Protein AF-A0AAD5MK84-F1 (afdb_monomer)

Solvent-accessible surface area (backbone atoms only — not comparable to full-atom values): 5484 Å² total; per-residue (Å²): 130,82,39,69,81,48,88,44,76,49,73,52,73,46,80,43,72,68,89,81,68,66,82,85,44,92,84,64,70,84,68,69,43,74,50,74,50,73,50,63,73,51,86,72,94,49,91,94,56,79,54,54,85,88,72,69,62,50,74,83,39,64,88,66,71,74,80,22,32,46,92,73,61,39,63,47,72,87,84,113

Radius of gyration: 21.02 Å; Cα contacts (8 Å, |Δi|>4): 89; chains: 1; bounding box: 38×30×58 Å

InterPro domains:
  IPR035940 CAP superfamily [G3DSA:3.40.33.10] (1-79)
  IPR035940 CAP superfamily [SSF55797] (1-59)

Organism: Parelaphostrongylus tenuis (NCBI:txid148309)

Sequence (80 aa):
MANGRSTKVGCAYRVCVPNDIDMSDESSWPAFDVSVACTYGDANIEIGVPLYTIGTPCTTCGSPKKDTCILNALCNNSVV

Nearest PDB structures (foldseek):
  3c7n-assembly1_A  TM=3.495E-01  e=8.139E+00  Saccharomyces cerevisiae

Secondary structure (DSSP, 8-state):
---TT---EEEEEEEEPPTT--TT-TT-----EEEEEEEESS----TTS-SS--SSTTTTSPSPTTTSEETTTEE--TT-

Mean predicted aligned error: 10.14 Å

Foldseek 3Di:
DQQLPFDDKDKDKDWDFDPPPPVPDPVDDTPTDIDMDMDTDDDDDDPPDDSDDDDQAQPPADPDRPVQQPPSHHGDPVVD

Structure (mmCIF, N/CA/C/O backbone):
data_AF-A0AAD5MK84-F1
#
_entry.id   AF-A0AAD5MK84-F1
#
loop_
_atom_site.group_PDB
_atom_site.id
_atom_site.type_symbol
_atom_site.label_atom_id
_atom_site.label_alt_id
_atom_site.label_comp_id
_atom_site.label_asym_id
_atom_site.label_entity_id
_atom_site.label_seq_id
_atom_site.pdbx_PDB_ins_code
_atom_site.Cartn_x
_atom_site.Cartn_y
_atom_site.Cartn_z
_atom_site.occupancy
_atom_site.B_iso_or_equiv
_atom_site.auth_seq_id
_atom_site.auth_comp_id
_atom_site.auth_asym_id
_atom_site.auth_atom_id
_atom_site.pdbx_PDB_model_num
ATOM 1 N N . MET A 1 1 ? -1.931 0.488 -2.549 1.00 84.25 1 MET A N 1
ATOM 2 C CA . MET A 1 1 ? -1.397 1.222 -1.381 1.00 84.25 1 MET A CA 1
ATOM 3 C C . MET A 1 1 ? -2.304 1.108 -0.156 1.00 84.25 1 MET A C 1
ATOM 5 O O . MET A 1 1 ? -1.870 0.497 0.800 1.00 84.25 1 MET A O 1
ATOM 9 N N . ALA A 1 2 ? -3.548 1.605 -0.166 1.00 88.25 2 ALA A N 1
ATOM 10 C CA . ALA A 1 2 ? -4.413 1.662 1.032 1.00 88.25 2 ALA A CA 1
ATOM 11 C C . ALA A 1 2 ? -5.276 0.405 1.311 1.00 88.25 2 ALA A C 1
ATOM 13 O O . ALA A 1 2 ? -6.337 0.505 1.920 1.00 88.25 2 ALA A O 1
ATOM 14 N N . ASN A 1 3 ? -4.871 -0.775 0.832 1.00 88.19 3 ASN A N 1
ATOM 15 C CA . ASN A 1 3 ? -5.601 -2.010 1.132 1.00 88.19 3 ASN A CA 1
ATOM 16 C C . ASN A 1 3 ? -5.330 -2.393 2.595 1.00 88.19 3 ASN A C 1
ATOM 18 O O . ASN A 1 3 ? -4.199 -2.744 2.925 1.00 88.19 3 ASN A O 1
ATOM 22 N N . GLY A 1 4 ? -6.355 -2.355 3.451 1.00 84.81 4 GLY A N 1
ATOM 23 C CA . GLY A 1 4 ? -6.235 -2.631 4.887 1.00 84.81 4 GLY A CA 1
ATOM 24 C C . GLY A 1 4 ? -5.829 -4.071 5.220 1.00 84.81 4 GLY A C 1
ATOM 25 O O . GLY A 1 4 ? -5.450 -4.349 6.355 1.00 84.81 4 GLY A O 1
ATOM 26 N N . ARG A 1 5 ? -5.883 -4.983 4.241 1.00 83.38 5 ARG A N 1
ATOM 27 C CA . ARG A 1 5 ? -5.423 -6.376 4.366 1.00 83.38 5 ARG A CA 1
ATOM 28 C C . ARG A 1 5 ? -3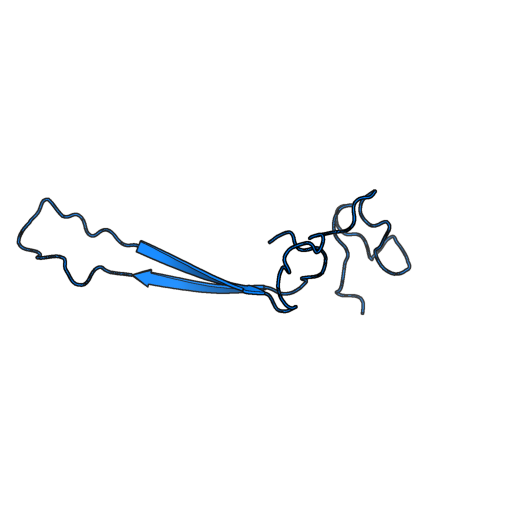.963 -6.568 3.949 1.00 83.38 5 ARG A C 1
ATOM 30 O O . ARG A 1 5 ? -3.386 -7.597 4.269 1.00 83.38 5 ARG A O 1
ATOM 37 N N . SER A 1 6 ? -3.372 -5.611 3.231 1.00 87.31 6 SER A N 1
ATOM 38 C CA . SER A 1 6 ? -2.006 -5.719 2.713 1.00 87.31 6 SER A CA 1
ATOM 39 C C . SER A 1 6 ? -1.008 -5.116 3.692 1.00 87.31 6 SER A C 1
ATOM 41 O O . SER A 1 6 ? -1.048 -3.922 3.972 1.00 87.31 6 SER A O 1
ATOM 43 N N . THR A 1 7 ? -0.052 -5.924 4.145 1.00 86.56 7 THR A N 1
ATOM 44 C CA . THR A 1 7 ? 0.928 -5.523 5.175 1.00 86.56 7 THR A CA 1
ATOM 45 C C . THR A 1 7 ? 2.367 -5.500 4.667 1.00 86.56 7 THR A C 1
ATOM 47 O O . THR A 1 7 ? 3.270 -5.035 5.358 1.00 86.56 7 THR A O 1
ATOM 50 N N . LYS A 1 8 ? 2.588 -5.990 3.444 1.00 87.75 8 LYS A N 1
ATOM 51 C CA . LYS A 1 8 ? 3.904 -6.143 2.822 1.00 87.75 8 LYS A CA 1
ATOM 52 C C . LYS A 1 8 ? 3.899 -5.513 1.438 1.00 87.75 8 LYS A C 1
ATOM 54 O O . LYS A 1 8 ? 2.968 -5.730 0.661 1.00 87.75 8 LYS A O 1
ATOM 59 N N . VAL A 1 9 ? 4.957 -4.774 1.125 1.00 91.06 9 VAL A N 1
ATOM 60 C CA . VAL A 1 9 ? 5.205 -4.188 -0.194 1.00 91.06 9 VAL A CA 1
ATOM 61 C C . VAL A 1 9 ? 6.678 -4.367 -0.551 1.00 91.06 9 VAL A C 1
ATOM 63 O O . VAL A 1 9 ? 7.549 -4.176 0.296 1.00 91.06 9 VAL A O 1
ATOM 66 N N . GLY A 1 10 ? 6.951 -4.755 -1.792 1.00 93.75 10 GLY A N 1
ATOM 67 C CA . GLY A 1 10 ? 8.289 -4.778 -2.375 1.00 93.75 10 GLY A CA 1
ATOM 68 C C . GLY A 1 10 ? 8.300 -3.903 -3.618 1.00 93.75 10 GLY A C 1
ATOM 69 O O . GLY A 1 10 ? 7.409 -4.030 -4.450 1.00 93.75 10 GLY A O 1
ATOM 70 N N . CYS A 1 11 ? 9.275 -3.009 -3.747 1.00 95.81 11 CYS A N 1
ATOM 71 C CA . CYS A 1 11 ? 9.377 -2.100 -4.886 1.00 95.81 11 CYS A CA 1
ATOM 72 C C . CYS A 1 11 ? 10.751 -2.195 -5.543 1.00 95.81 11 CYS A C 1
ATO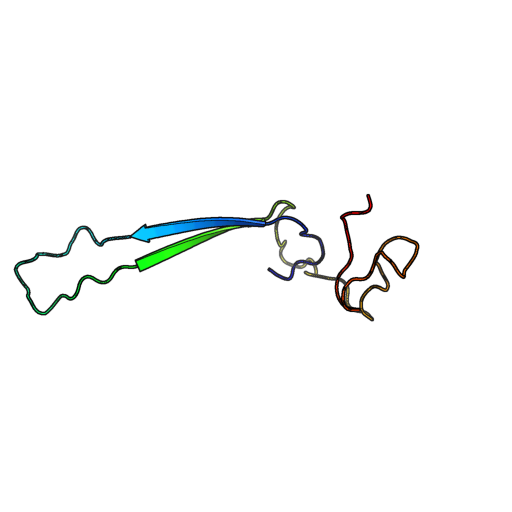M 74 O O . CYS A 1 11 ? 11.758 -2.428 -4.875 1.00 95.81 11 CYS A O 1
ATOM 76 N N . ALA A 1 12 ? 10.783 -1.965 -6.848 1.00 96.81 12 ALA A N 1
ATOM 77 C CA . ALA A 1 12 ? 11.988 -1.818 -7.643 1.00 96.81 12 ALA A CA 1
ATOM 78 C C . ALA A 1 12 ? 11.818 -0.630 -8.594 1.00 96.81 12 ALA A C 1
ATOM 80 O O . ALA A 1 12 ? 10.699 -0.270 -8.964 1.00 96.81 12 ALA A O 1
ATOM 81 N N . TYR A 1 13 ? 12.932 -0.032 -9.003 1.00 95.56 13 TYR A N 1
ATOM 82 C CA . TYR A 1 13 ? 12.936 1.004 -10.024 1.00 95.56 13 TYR A CA 1
ATOM 83 C C . TYR A 1 13 ? 13.984 0.700 -11.090 1.00 95.56 13 TYR A C 1
ATOM 85 O O . TYR A 1 13 ? 14.988 0.033 -10.827 1.00 95.56 13 TYR A O 1
ATOM 93 N N . ARG A 1 14 ? 13.748 1.198 -12.299 1.00 91.94 14 ARG A N 1
ATOM 94 C CA . ARG A 1 14 ? 14.674 1.119 -13.421 1.00 91.94 14 ARG A CA 1
ATOM 95 C C . ARG A 1 14 ? 14.632 2.424 -14.197 1.00 91.94 14 ARG A C 1
ATOM 97 O O . ARG A 1 14 ? 13.558 2.905 -14.539 1.00 91.94 14 ARG A O 1
ATOM 104 N N . VAL A 1 15 ? 15.806 2.962 -14.503 1.00 89.62 15 VAL A N 1
ATOM 105 C CA . VAL A 1 15 ? 15.936 4.063 -15.458 1.00 89.62 15 VAL A CA 1
ATOM 106 C C . VAL A 1 15 ? 15.901 3.467 -16.864 1.00 89.62 15 VAL A C 1
ATOM 108 O O . VAL A 1 15 ? 16.731 2.626 -17.215 1.00 89.62 15 VAL A O 1
ATOM 111 N N . CYS A 1 16 ? 14.901 3.859 -17.638 1.00 84.25 16 CYS A N 1
ATOM 112 C CA . CYS A 1 16 ? 14.724 3.534 -19.038 1.00 84.25 16 CYS A CA 1
ATOM 113 C C . CYS A 1 16 ? 15.349 4.653 -19.872 1.00 84.25 16 CYS A C 1
ATOM 115 O O . CYS A 1 16 ? 14.971 5.817 -19.761 1.00 84.25 16 CYS A O 1
ATOM 117 N N . VAL A 1 17 ? 16.314 4.278 -20.705 1.00 78.81 17 VAL A N 1
ATOM 118 C CA . VAL A 1 17 ? 16.862 5.149 -21.743 1.00 78.81 17 VAL A CA 1
ATOM 119 C C . VAL A 1 17 ? 16.167 4.742 -23.045 1.00 78.81 17 VAL A C 1
ATOM 121 O O . VAL A 1 17 ? 16.188 3.547 -23.357 1.00 78.81 17 VAL A O 1
ATOM 124 N N . PRO A 1 18 ? 15.507 5.660 -23.771 1.00 72.00 18 PRO A N 1
ATOM 125 C CA . PRO A 1 18 ? 14.893 5.328 -25.048 1.00 72.00 18 PRO A CA 1
ATOM 126 C C . PRO A 1 18 ? 15.975 4.858 -26.027 1.00 72.00 18 PRO A C 1
ATOM 128 O O . PRO A 1 18 ? 17.015 5.500 -26.157 1.00 72.00 18 PRO A O 1
ATOM 131 N N . ASN A 1 19 ? 15.736 3.734 -26.705 1.00 65.38 19 ASN A N 1
ATOM 132 C CA . ASN A 1 19 ? 16.672 3.186 -27.695 1.00 65.38 19 ASN A CA 1
ATOM 133 C C . ASN A 1 19 ? 16.592 3.912 -29.053 1.00 65.38 19 ASN A C 1
ATOM 135 O O . ASN A 1 19 ? 17.473 3.719 -29.882 1.00 65.38 19 ASN A O 1
ATOM 139 N N . ASP A 1 20 ? 15.562 4.740 -29.261 1.00 64.06 20 ASP A N 1
ATOM 140 C CA . ASP A 1 20 ? 15.259 5.416 -30.532 1.00 64.06 20 ASP A CA 1
ATOM 141 C C . ASP A 1 20 ? 15.713 6.888 -30.554 1.00 64.06 20 ASP A C 1
ATOM 143 O O . ASP A 1 20 ? 15.207 7.689 -31.338 1.00 64.06 20 ASP A O 1
ATOM 147 N N . ILE A 1 21 ? 16.644 7.282 -29.676 1.00 60.50 21 ILE A N 1
ATOM 148 C CA . ILE A 1 21 ? 17.254 8.614 -29.762 1.00 60.50 21 ILE A CA 1
ATOM 149 C C . ILE 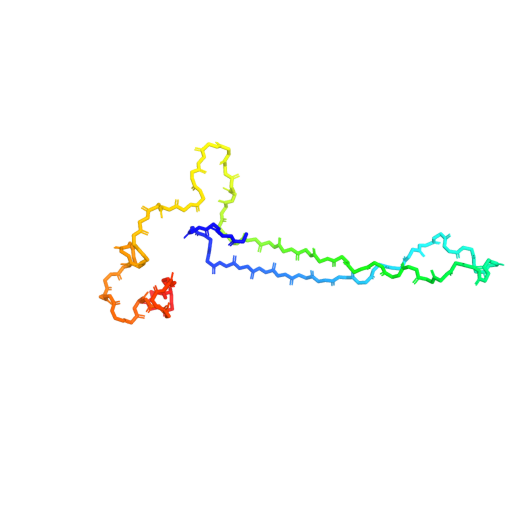A 1 21 ? 18.286 8.573 -30.887 1.00 60.50 21 ILE A C 1
ATOM 151 O O . ILE A 1 21 ? 19.435 8.181 -30.677 1.00 60.50 21 ILE A O 1
ATOM 155 N N . ASP A 1 22 ? 17.876 9.005 -32.076 1.00 57.75 22 ASP A N 1
ATOM 156 C CA . ASP A 1 22 ? 18.817 9.432 -33.103 1.00 57.75 22 ASP A CA 1
ATOM 157 C C . ASP A 1 22 ? 19.552 10.666 -32.556 1.00 57.75 22 ASP A C 1
ATOM 159 O O . ASP A 1 22 ? 19.025 11.779 -32.513 1.00 57.75 22 ASP A O 1
ATOM 163 N N . MET A 1 23 ? 20.785 10.460 -32.080 1.00 55.94 23 MET A N 1
ATOM 164 C CA . MET A 1 23 ? 21.667 11.503 -31.527 1.00 55.94 23 MET A CA 1
ATOM 165 C C . MET A 1 23 ? 22.000 12.625 -32.532 1.00 55.94 23 MET A C 1
ATOM 167 O O . MET A 1 23 ? 22.746 13.543 -32.199 1.00 55.94 23 MET A O 1
ATOM 171 N N . SER A 1 24 ? 21.485 12.556 -33.761 1.00 60.47 24 SER A N 1
ATOM 172 C CA . SER A 1 24 ? 21.609 13.589 -34.787 1.00 60.47 24 SER A CA 1
ATOM 173 C C . SER A 1 24 ? 20.704 14.802 -34.566 1.00 60.47 24 SER A C 1
ATOM 175 O O . SER A 1 24 ? 20.955 15.839 -35.177 1.00 60.47 24 SER A O 1
ATOM 177 N N . ASP A 1 25 ? 19.675 14.701 -33.721 1.00 60.84 25 ASP A N 1
ATOM 178 C CA . ASP A 1 25 ? 18.790 15.823 -33.402 1.00 60.84 25 ASP A CA 1
ATOM 179 C C . ASP A 1 25 ? 19.131 16.397 -32.017 1.00 60.84 25 ASP A C 1
ATOM 181 O O . ASP A 1 25 ? 18.668 15.913 -30.985 1.00 60.84 25 ASP A O 1
ATOM 185 N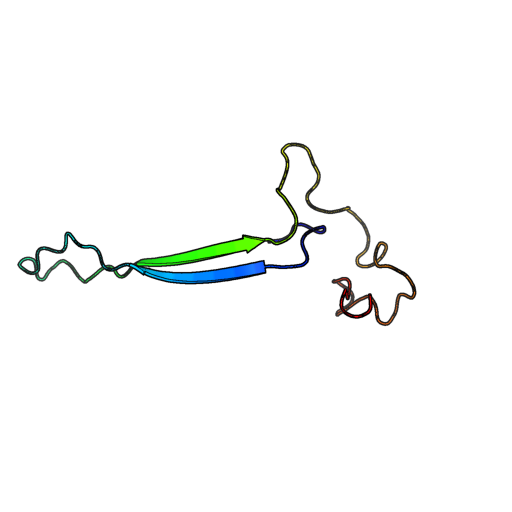 N . GLU A 1 26 ? 19.924 17.476 -31.982 1.00 57.97 26 GLU A N 1
ATOM 186 C CA . GLU A 1 26 ? 20.306 18.206 -30.751 1.00 57.97 26 GLU A CA 1
ATOM 187 C C . GLU A 1 26 ? 19.110 18.824 -29.993 1.00 57.97 26 GLU A C 1
ATOM 189 O O . GLU A 1 26 ? 19.252 19.399 -28.913 1.00 57.97 26 GLU A O 1
ATOM 194 N N . SER A 1 27 ? 17.909 18.706 -30.558 1.00 57.34 27 SER A N 1
ATOM 195 C CA . SER A 1 27 ? 16.637 19.098 -29.960 1.00 57.34 27 SER A CA 1
ATOM 196 C C . SER A 1 27 ? 16.012 17.996 -29.085 1.00 57.34 27 SER A C 1
ATOM 198 O O . SER A 1 27 ? 15.142 18.288 -28.259 1.00 57.34 27 SER A O 1
ATOM 200 N N . SER A 1 28 ? 16.492 16.752 -29.192 1.00 58.31 28 SER A N 1
ATOM 201 C CA . SER A 1 28 ? 16.039 15.606 -28.400 1.00 58.31 28 SER A CA 1
ATOM 202 C C . SER A 1 28 ? 16.881 15.461 -27.135 1.00 58.31 28 SER A C 1
ATOM 204 O O . SER A 1 28 ? 17.828 14.680 -27.062 1.00 58.31 28 SER A O 1
ATOM 206 N N . TRP A 1 29 ? 16.534 16.227 -26.102 1.00 60.12 29 TRP A N 1
ATOM 207 C CA . TRP A 1 29 ? 17.050 15.974 -24.757 1.00 60.12 29 TRP A CA 1
ATOM 208 C C . TRP A 1 29 ? 16.710 14.527 -24.382 1.00 60.12 29 TRP A C 1
ATOM 210 O O . TRP A 1 29 ? 15.566 14.120 -24.599 1.00 60.12 29 TRP A O 1
ATOM 220 N N . PRO A 1 30 ? 17.648 13.733 -23.834 1.00 59.69 30 PRO A N 1
ATOM 221 C CA . PRO A 1 30 ? 17.353 12.357 -23.475 1.00 59.69 30 PRO A CA 1
ATOM 222 C C . PRO A 1 30 ? 16.247 12.346 -22.420 1.00 59.69 30 PRO A C 1
ATOM 224 O O . PRO A 1 30 ? 16.460 12.704 -21.260 1.00 59.69 30 PRO A O 1
ATOM 227 N N . ALA A 1 31 ? 15.043 11.966 -22.842 1.00 67.62 31 ALA A N 1
ATOM 228 C CA . ALA A 1 31 ? 13.929 11.716 -21.950 1.00 67.62 31 ALA A CA 1
ATOM 229 C C . ALA A 1 31 ? 14.250 10.430 -21.183 1.00 67.62 31 ALA A C 1
ATOM 231 O O . ALA A 1 31 ? 14.027 9.325 -21.667 1.00 67.62 31 ALA A O 1
ATOM 232 N N . PHE A 1 32 ? 14.876 10.570 -20.016 1.00 71.69 32 PHE A N 1
ATOM 233 C CA . PHE A 1 32 ? 15.057 9.455 -19.100 1.00 71.69 32 PHE A CA 1
ATOM 234 C C . PHE A 1 32 ? 13.727 9.186 -18.404 1.00 71.69 32 PHE A C 1
ATOM 236 O O . PHE A 1 32 ? 13.267 10.005 -17.607 1.00 71.69 32 PHE A O 1
ATOM 243 N N . ASP A 1 33 ? 13.140 8.024 -18.659 1.00 82.12 33 ASP A N 1
ATOM 244 C CA . ASP A 1 33 ? 11.961 7.580 -17.927 1.00 82.12 33 ASP A CA 1
ATOM 245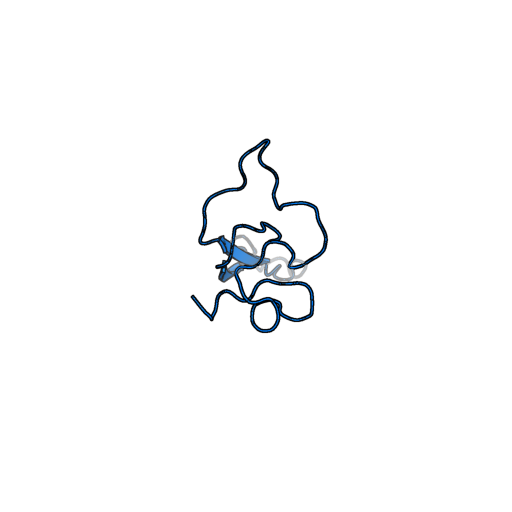 C C . ASP A 1 33 ? 12.394 6.746 -16.724 1.00 82.12 33 ASP A C 1
ATOM 247 O O . ASP A 1 33 ? 13.188 5.816 -16.845 1.00 82.12 33 ASP A O 1
ATOM 251 N N . VAL A 1 34 ? 11.864 7.036 -15.537 1.00 88.81 34 VAL A N 1
ATOM 252 C CA . VAL A 1 34 ? 12.079 6.187 -14.358 1.00 88.81 34 VAL A CA 1
ATOM 253 C C . VAL A 1 34 ? 10.850 5.311 -14.165 1.00 88.81 34 VAL A C 1
ATOM 255 O O . VAL A 1 34 ? 9.804 5.768 -13.709 1.00 88.81 34 VAL A O 1
ATOM 258 N N . SER A 1 35 ? 10.979 4.031 -14.502 1.00 91.31 35 SER A N 1
ATOM 259 C CA . SER A 1 35 ? 9.944 3.033 -14.251 1.00 91.31 35 SER A CA 1
ATOM 260 C C . SER A 1 35 ? 10.039 2.551 -12.807 1.00 91.31 35 SER A C 1
ATOM 262 O O . SER A 1 35 ? 11.084 2.054 -12.391 1.00 91.31 35 SER A O 1
ATOM 264 N N . VAL A 1 36 ? 8.957 2.686 -12.038 1.00 94.81 36 VAL A N 1
ATOM 265 C CA . VAL A 1 36 ? 8.852 2.184 -10.661 1.00 94.81 36 VAL A CA 1
ATOM 266 C C . VAL A 1 36 ? 7.751 1.134 -10.612 1.00 94.81 36 VAL A C 1
ATOM 268 O O . VAL A 1 36 ? 6.611 1.406 -10.983 1.00 94.81 36 VAL A O 1
ATOM 271 N N . ALA A 1 37 ? 8.083 -0.063 -10.139 1.00 94.19 37 ALA A N 1
ATOM 272 C CA . ALA A 1 37 ? 7.149 -1.171 -9.997 1.00 94.19 37 ALA A CA 1
ATOM 273 C C . ALA A 1 37 ? 7.120 -1.645 -8.543 1.00 94.19 37 ALA A C 1
ATOM 275 O O . ALA A 1 37 ? 8.168 -1.805 -7.920 1.00 94.19 37 ALA A O 1
ATOM 276 N N . CYS A 1 38 ? 5.925 -1.903 -8.013 1.00 93.62 38 CYS A N 1
ATOM 277 C CA . CYS A 1 38 ? 5.744 -2.463 -6.677 1.00 93.62 38 CYS A CA 1
ATOM 278 C C . CYS A 1 38 ? 4.816 -3.675 -6.715 1.00 93.62 38 CYS A C 1
ATOM 280 O O . CYS A 1 38 ? 3.788 -3.662 -7.393 1.00 93.62 38 CYS A O 1
ATOM 282 N N . THR A 1 39 ? 5.150 -4.692 -5.931 1.00 92.25 39 THR A N 1
ATOM 283 C CA . THR A 1 39 ? 4.319 -5.860 -5.653 1.00 92.25 39 THR A CA 1
ATOM 284 C C . THR A 1 39 ? 3.867 -5.829 -4.195 1.00 92.25 39 THR A C 1
ATOM 286 O O . THR A 1 39 ? 4.583 -5.361 -3.309 1.00 92.25 39 THR A O 1
ATOM 289 N N . TYR A 1 40 ? 2.648 -6.299 -3.939 1.00 90.06 40 TYR A N 1
ATOM 290 C CA . TYR A 1 40 ? 2.063 -6.375 -2.600 1.00 90.06 40 TYR A CA 1
ATOM 291 C C . TYR A 1 40 ? 1.944 -7.845 -2.195 1.00 90.06 40 TYR A C 1
ATOM 293 O O . TYR A 1 40 ? 1.635 -8.686 -3.036 1.00 90.06 40 TYR A O 1
ATOM 301 N N . GLY A 1 41 ? 2.252 -8.155 -0.932 1.00 78.81 41 GLY A N 1
ATOM 302 C CA . GLY A 1 41 ? 2.437 -9.540 -0.477 1.00 78.81 41 GLY A CA 1
ATOM 303 C C . GLY A 1 41 ? 1.152 -10.354 -0.308 1.00 78.81 41 GLY A C 1
ATOM 304 O O . GLY A 1 41 ? 1.188 -11.563 -0.506 1.00 78.81 41 GLY A O 1
ATOM 305 N N . ASP A 1 42 ? 0.032 -9.708 0.021 1.00 74.12 42 ASP A N 1
ATOM 306 C CA . ASP A 1 42 ? -1.269 -10.366 0.181 1.00 74.12 42 ASP A CA 1
ATOM 307 C C . ASP A 1 42 ? -2.203 -9.991 -0.976 1.00 74.12 42 ASP A C 1
ATOM 309 O O . ASP A 1 42 ? -2.257 -8.837 -1.413 1.00 74.12 42 ASP A O 1
ATOM 313 N N . ALA A 1 43 ? -2.898 -11.004 -1.500 1.00 62.16 43 ALA A N 1
ATOM 314 C CA . ALA A 1 43 ? -3.506 -10.981 -2.821 1.00 62.16 43 ALA A CA 1
ATOM 315 C C . ALA A 1 43 ? -4.632 -9.944 -2.993 1.00 62.16 43 ALA A C 1
ATOM 317 O O . ALA A 1 43 ? -5.578 -9.875 -2.211 1.00 62.16 43 ALA A O 1
ATOM 318 N N . ASN A 1 44 ? -4.478 -9.210 -4.098 1.00 63.94 44 ASN A N 1
ATOM 319 C CA . ASN A 1 44 ? -5.463 -8.741 -5.071 1.00 63.94 44 ASN A CA 1
ATOM 320 C C . ASN A 1 44 ? -6.704 -8.008 -4.553 1.00 63.94 44 ASN A C 1
ATOM 322 O O . ASN A 1 44 ? -7.602 -8.558 -3.929 1.00 63.94 44 ASN A O 1
ATOM 326 N N . ILE A 1 45 ? -6.777 -6.733 -4.936 1.00 78.12 45 ILE A N 1
ATOM 327 C CA . ILE A 1 45 ? -8.028 -5.981 -4.955 1.00 78.12 45 ILE A CA 1
ATOM 328 C C . ILE A 1 45 ? -8.987 -6.728 -5.888 1.00 78.12 45 ILE A C 1
ATOM 330 O O . ILE A 1 45 ? -8.768 -6.780 -7.096 1.00 78.12 45 ILE A O 1
ATOM 334 N N . GLU A 1 46 ? -10.029 -7.317 -5.317 1.00 86.44 46 GLU A N 1
ATOM 335 C CA . GLU A 1 46 ? -11.112 -7.948 -6.063 1.00 86.44 46 GLU A CA 1
ATOM 336 C C . GLU A 1 46 ? -12.230 -6.933 -6.306 1.00 86.44 46 GLU A C 1
ATOM 338 O O . GLU A 1 46 ? -12.568 -6.123 -5.438 1.00 86.44 46 GLU A O 1
ATOM 343 N N . ILE A 1 47 ? -12.819 -6.967 -7.501 1.00 88.88 47 ILE A N 1
ATOM 344 C CA . ILE A 1 47 ? -13.924 -6.073 -7.849 1.00 88.88 47 ILE A CA 1
ATOM 345 C C . ILE A 1 47 ? -15.113 -6.376 -6.933 1.00 88.88 47 ILE A C 1
ATOM 347 O O . ILE A 1 47 ? -15.544 -7.519 -6.814 1.00 88.88 47 ILE A O 1
ATOM 351 N N . GLY A 1 48 ? -15.648 -5.334 -6.298 1.00 90.69 48 GLY A N 1
ATOM 352 C CA . GLY A 1 48 ? -16.772 -5.449 -5.367 1.00 90.69 48 GLY A CA 1
ATOM 353 C C . GLY A 1 48 ? -16.378 -5.793 -3.928 1.00 90.69 48 GLY A C 1
ATOM 354 O O . GLY A 1 48 ? -17.242 -5.755 -3.054 1.00 90.69 48 GLY A O 1
ATOM 355 N N . VAL A 1 49 ? -15.098 -6.061 -3.646 1.00 87.75 49 VAL A N 1
ATOM 356 C CA . VAL A 1 49 ? -14.604 -6.267 -2.278 1.00 87.75 49 VAL A CA 1
ATOM 357 C C . VAL A 1 49 ? -14.091 -4.938 -1.709 1.00 87.75 49 VAL A C 1
ATOM 359 O O . VAL A 1 49 ? -13.300 -4.253 -2.363 1.00 87.75 49 VAL A O 1
ATOM 362 N N . PRO A 1 50 ? -14.515 -4.534 -0.497 1.00 89.69 50 PRO A N 1
ATOM 363 C CA . PRO A 1 50 ? -14.041 -3.296 0.110 1.00 89.69 50 PRO A CA 1
ATOM 364 C C . PRO A 1 50 ? -12.532 -3.348 0.389 1.00 89.69 50 PRO A C 1
ATOM 366 O O . PRO A 1 50 ? -12.007 -4.336 0.898 1.00 89.69 50 PRO A O 1
ATOM 369 N N . LEU A 1 51 ? -11.841 -2.241 0.099 1.00 89.38 51 LEU A N 1
ATOM 370 C CA . LEU A 1 51 ? -10.393 -2.101 0.311 1.00 89.38 51 LEU A CA 1
ATOM 371 C C . LEU A 1 51 ? -9.996 -2.101 1.792 1.00 89.38 51 LEU A C 1
ATOM 373 O O . LEU A 1 51 ? -8.880 -2.484 2.135 1.00 89.38 51 LEU A O 1
ATOM 377 N N . TYR A 1 52 ? -10.881 -1.626 2.664 1.00 88.38 52 TYR A N 1
ATOM 378 C CA . TYR A 1 52 ? -10.687 -1.557 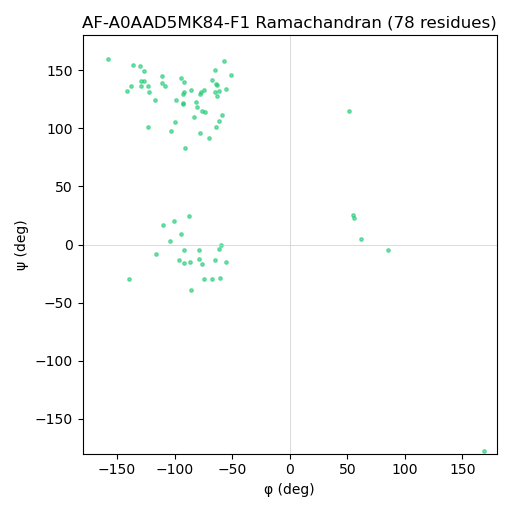4.107 1.00 88.38 52 TYR A CA 1
ATOM 379 C C . TYR A 1 52 ? -12.046 -1.484 4.810 1.00 88.38 52 TYR A C 1
ATOM 381 O O . TYR A 1 52 ? -13.057 -1.105 4.213 1.00 88.38 52 TYR A O 1
ATOM 389 N N . THR A 1 53 ? -12.066 -1.829 6.094 1.00 89.31 53 THR A N 1
ATOM 390 C CA . THR A 1 53 ? -13.249 -1.684 6.946 1.00 89.31 53 THR A CA 1
ATOM 391 C C . THR A 1 53 ? -13.408 -0.228 7.370 1.00 89.31 53 THR A C 1
ATOM 393 O O . THR A 1 53 ? -12.466 0.383 7.872 1.00 89.31 53 THR A O 1
ATOM 396 N N . ILE A 1 54 ? -14.602 0.336 7.191 1.00 91.62 54 ILE A N 1
ATOM 397 C CA . ILE A 1 54 ? -14.922 1.693 7.646 1.00 91.62 54 ILE A CA 1
ATOM 398 C C . ILE A 1 54 ? -15.156 1.672 9.161 1.00 91.62 54 ILE A C 1
ATOM 400 O O . ILE A 1 54 ? -15.923 0.853 9.661 1.00 91.62 54 ILE A O 1
ATOM 404 N N . GLY A 1 55 ? -14.527 2.593 9.891 1.00 90.62 55 GLY A N 1
ATOM 405 C CA . GLY A 1 55 ? -14.707 2.733 11.334 1.00 90.62 55 GLY A CA 1
ATOM 406 C C . GLY A 1 55 ? -13.675 3.663 11.964 1.00 90.62 55 GLY A C 1
ATOM 407 O O . GLY A 1 55 ? -12.828 4.233 11.276 1.00 90.62 55 GLY A O 1
ATOM 408 N N . THR A 1 56 ? -13.739 3.817 13.287 1.00 89.94 56 THR A N 1
ATOM 409 C CA . THR A 1 56 ? -12.700 4.533 14.038 1.00 89.94 56 THR A CA 1
ATOM 410 C C . THR A 1 56 ? -11.367 3.785 13.900 1.00 89.94 56 THR A C 1
ATOM 412 O O . THR A 1 56 ? -11.364 2.5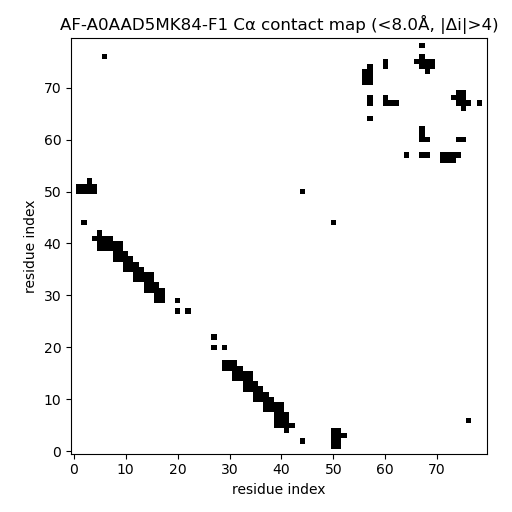50 14.004 1.00 89.94 56 THR A O 1
ATOM 415 N N . PRO A 1 57 ? -10.237 4.489 13.689 1.00 88.56 57 PRO A N 1
ATOM 416 C CA . PRO A 1 57 ? -8.935 3.850 13.567 1.00 88.56 57 PRO A CA 1
ATOM 417 C C . PRO A 1 57 ? -8.636 2.896 14.722 1.00 88.56 57 PRO A C 1
ATOM 4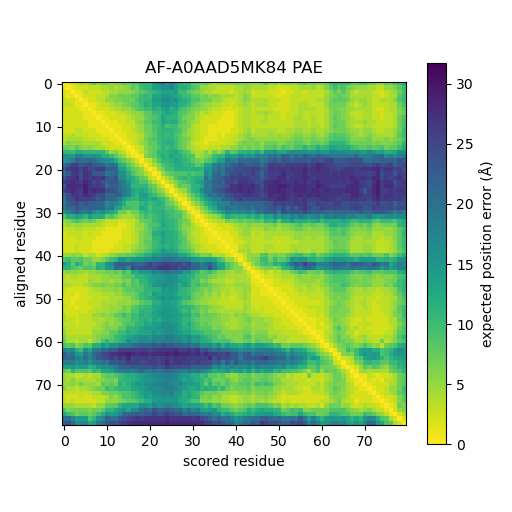19 O O . PRO A 1 57 ? -9.053 3.110 15.861 1.00 88.56 57 PRO A O 1
ATOM 422 N N . CYS A 1 58 ? -7.916 1.825 14.408 1.00 84.44 58 CYS A N 1
ATOM 423 C CA . CYS A 1 58 ? -7.462 0.811 15.355 1.00 84.44 58 CYS A CA 1
ATOM 424 C C . CYS A 1 58 ? -8.533 0.017 16.119 1.00 84.44 58 CYS A C 1
ATOM 426 O O . CYS A 1 58 ? -8.190 -0.827 16.948 1.00 84.44 58 CYS A O 1
ATOM 428 N N . THR A 1 59 ? -9.820 0.216 15.831 1.00 86.69 59 THR A N 1
ATOM 429 C CA . THR A 1 59 ? -10.907 -0.566 16.450 1.00 86.69 59 THR A CA 1
ATOM 430 C C . THR A 1 59 ? -10.810 -2.060 16.164 1.00 86.69 59 THR A C 1
ATOM 432 O O . THR A 1 59 ? -11.232 -2.862 16.993 1.00 86.69 59 THR A O 1
ATOM 435 N N . THR A 1 60 ? -10.226 -2.421 15.022 1.00 83.81 60 THR A N 1
ATOM 436 C CA . THR A 1 60 ? -10.059 -3.800 14.557 1.00 83.81 60 THR A CA 1
ATOM 437 C C . THR A 1 60 ? -8.634 -4.336 14.719 1.00 83.81 60 THR A C 1
ATOM 439 O O . THR A 1 60 ? -8.376 -5.457 14.286 1.00 83.81 60 THR A O 1
ATOM 442 N N . CYS A 1 61 ? -7.694 -3.577 15.302 1.00 83.50 61 CYS A N 1
ATOM 443 C CA . CYS A 1 61 ? -6.370 -4.127 15.611 1.00 83.50 61 CYS A CA 1
ATOM 444 C C . CYS A 1 61 ? -6.507 -5.184 16.724 1.00 83.50 61 CYS A C 1
ATOM 446 O O . CYS A 1 61 ? -7.296 -5.002 17.653 1.00 83.50 61 CYS A O 1
ATOM 448 N N . GLY A 1 62 ? -5.746 -6.283 16.648 1.00 70.38 62 GLY A N 1
ATOM 449 C CA . GLY A 1 62 ? -5.741 -7.326 17.684 1.00 70.38 62 GLY A CA 1
ATOM 450 C C . GLY A 1 62 ? -5.387 -6.799 19.092 1.00 70.38 62 GLY A C 1
ATOM 451 O O . GLY A 1 62 ? -4.791 -5.730 19.246 1.00 70.38 62 GLY A O 1
ATOM 452 N N . SER A 1 63 ? -5.784 -7.536 20.136 1.00 62.84 63 SER A N 1
ATOM 453 C CA . SER A 1 63 ? -5.577 -7.195 21.561 1.00 62.84 63 SER A CA 1
ATOM 454 C C . SER A 1 63 ? -4.091 -7.175 21.984 1.00 62.84 63 SER A C 1
ATOM 456 O O . SER A 1 63 ? -3.356 -8.019 21.481 1.00 62.84 63 SER A O 1
ATOM 458 N N . PRO A 1 64 ? -3.642 -6.358 22.975 1.00 58.16 64 PRO A N 1
ATOM 459 C CA . PRO A 1 64 ? -4.264 -5.192 23.610 1.00 58.16 64 PRO A CA 1
ATOM 460 C C . PRO A 1 64 ? -3.829 -3.848 22.975 1.00 58.16 64 PRO A C 1
ATOM 462 O O . PRO A 1 64 ? -2.674 -3.618 22.634 1.00 58.16 64 PRO A O 1
ATOM 465 N N . LYS A 1 65 ? -4.795 -2.922 22.912 1.00 57.34 65 LYS A N 1
ATOM 466 C CA . LYS A 1 65 ? -4.883 -1.706 22.073 1.00 57.34 65 LYS A CA 1
ATOM 467 C C . LYS A 1 65 ? -3.751 -0.666 22.124 1.00 57.34 65 LYS A C 1
ATOM 469 O O . LYS A 1 65 ? -3.761 0.230 21.285 1.00 57.34 65 LYS A O 1
ATOM 474 N N . LYS A 1 66 ? -2.849 -0.689 23.110 1.00 56.50 66 LYS A N 1
ATOM 475 C CA . LYS A 1 66 ? -1.867 0.404 23.279 1.00 56.50 66 LYS A CA 1
ATOM 476 C C . LYS A 1 66 ? -0.613 0.223 22.431 1.00 56.50 66 LYS A C 1
ATOM 478 O O . LYS A 1 66 ? -0.159 1.196 21.844 1.00 56.50 66 LYS A O 1
ATOM 483 N N . ASP A 1 67 ? -0.127 -1.008 22.310 1.00 63.75 67 ASP A N 1
ATOM 484 C CA . ASP A 1 67 ? 1.103 -1.298 21.557 1.00 63.75 67 ASP A CA 1
ATOM 485 C C . ASP A 1 67 ? 0.807 -1.746 20.117 1.00 63.75 67 ASP A C 1
ATOM 487 O O . ASP A 1 67 ? 1.688 -1.760 19.252 1.00 63.75 67 ASP A O 1
ATOM 491 N N . THR A 1 68 ? -0.462 -2.068 19.844 1.00 77.25 68 THR A N 1
ATOM 492 C CA . THR A 1 68 ? -0.944 -2.521 18.537 1.00 77.25 68 THR A CA 1
ATOM 493 C C . THR A 1 68 ? -1.454 -1.399 17.637 1.00 77.25 68 THR A C 1
ATOM 495 O O . THR A 1 68 ? -1.774 -1.671 16.487 1.00 77.25 68 THR A O 1
ATOM 498 N N . CYS A 1 69 ? -1.518 -0.150 18.110 1.00 85.38 69 CYS A N 1
ATOM 499 C CA . CYS A 1 69 ? -2.002 0.998 17.340 1.00 85.38 69 CYS A CA 1
ATOM 500 C C . CYS A 1 69 ? -0.942 2.106 17.266 1.00 85.38 69 CYS A C 1
ATOM 502 O O . CYS A 1 69 ? -0.761 2.892 18.195 1.00 85.38 69 CYS A O 1
ATOM 504 N N . ILE A 1 70 ? -0.244 2.185 16.137 1.00 87.69 70 ILE A N 1
ATOM 505 C CA . ILE A 1 70 ? 0.807 3.172 15.890 1.00 87.69 70 ILE A CA 1
ATOM 506 C C . ILE A 1 70 ? 0.183 4.465 15.368 1.0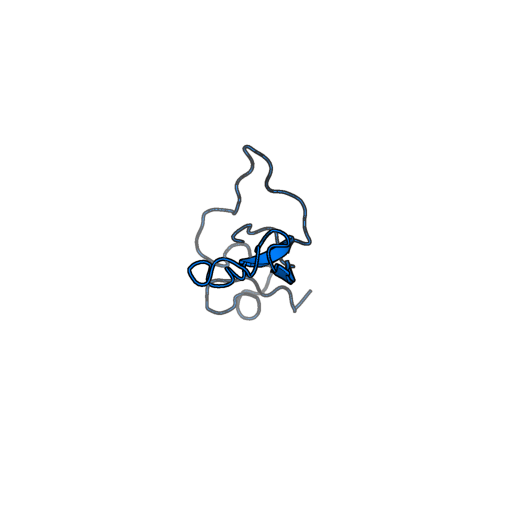0 87.69 70 ILE A C 1
ATOM 508 O O . ILE A 1 70 ? -0.662 4.452 14.468 1.00 87.69 70 ILE A O 1
ATOM 512 N N . LEU A 1 71 ? 0.611 5.592 15.947 1.00 86.00 71 LEU A N 1
ATOM 513 C CA . LEU A 1 71 ? 0.171 6.946 15.585 1.00 86.00 71 LEU A CA 1
ATOM 514 C C . LEU A 1 71 ? -1.356 7.140 15.628 1.00 86.00 71 LEU A C 1
ATOM 516 O O . LEU A 1 71 ? -1.888 8.000 14.932 1.00 86.00 71 LEU A O 1
ATOM 520 N N . ASN A 1 72 ? -2.070 6.343 16.432 1.00 83.06 72 ASN A N 1
ATOM 521 C CA . ASN A 1 72 ? -3.537 6.321 16.478 1.00 83.06 72 ASN A CA 1
ATOM 522 C C . ASN A 1 72 ? -4.208 6.055 15.111 1.00 83.06 72 ASN A C 1
ATOM 524 O O . ASN A 1 72 ? -5.358 6.443 14.912 1.00 83.06 72 ASN A O 1
ATOM 528 N N . ALA A 1 73 ? -3.500 5.424 14.165 1.00 87.31 73 ALA A N 1
ATOM 529 C CA . ALA A 1 73 ? -3.955 5.299 12.778 1.00 87.31 73 ALA A CA 1
ATOM 530 C C . ALA A 1 73 ? -3.679 3.932 12.127 1.00 87.31 73 ALA A C 1
ATOM 532 O O . ALA A 1 73 ? -4.445 3.518 11.258 1.00 87.31 73 ALA A O 1
ATOM 533 N N . LEU A 1 74 ? -2.613 3.226 12.520 1.00 88.56 74 LEU A N 1
ATOM 534 C CA . LEU A 1 74 ? -2.154 2.000 11.855 1.00 88.56 74 LEU A CA 1
ATOM 535 C C . LEU A 1 74 ? -2.006 0.844 12.843 1.00 88.56 74 LEU A C 1
ATOM 537 O O . LEU A 1 74 ? -1.503 1.035 13.948 1.00 88.56 74 LEU A O 1
ATOM 541 N N . CYS A 1 75 ? -2.382 -0.368 12.430 1.00 86.25 75 CYS A N 1
ATOM 542 C CA . CYS A 1 75 ? -2.136 -1.555 13.243 1.00 86.25 75 CYS A CA 1
ATOM 543 C C . CYS A 1 75 ? -0.655 -1.959 13.201 1.00 86.25 75 CYS A C 1
ATOM 545 O O . CYS A 1 75 ? -0.053 -2.040 12.129 1.00 86.25 75 CYS A O 1
ATOM 547 N N . ASN A 1 76 ? -0.077 -2.239 14.368 1.00 85.69 76 ASN A N 1
ATOM 548 C CA . ASN A 1 76 ? 1.258 -2.798 14.511 1.00 85.69 76 ASN A CA 1
ATOM 549 C C . ASN A 1 76 ? 1.205 -4.321 14.356 1.00 85.69 76 ASN A C 1
ATOM 551 O O . ASN A 1 76 ? 0.740 -5.017 15.256 1.00 85.69 76 ASN A O 1
ATOM 555 N N . ASN A 1 77 ? 1.735 -4.837 13.250 1.00 71.31 77 ASN A N 1
ATOM 556 C CA . ASN A 1 77 ? 1.826 -6.280 13.018 1.00 71.31 77 ASN A CA 1
ATOM 557 C C . ASN A 1 77 ? 3.182 -6.878 13.435 1.00 71.31 77 ASN A C 1
ATOM 559 O O . ASN A 1 77 ? 3.442 -8.038 13.144 1.00 71.31 77 ASN A O 1
ATOM 563 N N . SER A 1 78 ? 4.044 -6.112 14.117 1.00 65.19 78 SER A N 1
ATOM 564 C CA . SER A 1 78 ? 5.362 -6.572 14.601 1.00 65.19 78 SER A CA 1
ATOM 565 C C . SER A 1 78 ? 5.292 -7.421 15.880 1.00 65.19 78 SER A C 1
ATOM 567 O O . SER A 1 78 ? 6.324 -7.870 16.365 1.00 65.19 78 SER A O 1
ATOM 569 N N . VAL A 1 79 ? 4.100 -7.567 16.471 1.00 51.97 79 VAL A N 1
ATOM 570 C CA . VAL A 1 79 ? 3.860 -8.211 17.782 1.00 51.97 79 VAL A CA 1
ATOM 571 C C . VAL A 1 79 ? 3.125 -9.556 17.626 1.00 51.97 79 VAL A C 1
ATOM 573 O O . VAL A 1 79 ? 2.551 -10.066 18.584 1.00 51.97 79 VAL A O 1
ATOM 576 N N . VAL A 1 80 ? 3.117 -10.127 16.417 1.00 45.09 80 VAL A N 1
ATOM 577 C CA . VAL A 1 80 ? 2.537 -11.448 16.112 1.00 45.09 80 VAL A CA 1
ATOM 578 C C . VAL A 1 80 ? 3.628 -12.393 15.641 1.00 45.09 80 VAL A C 1
ATOM 580 O O . VAL A 1 80 ? 4.409 -11.974 14.757 1.00 45.09 80 VAL A O 1
#

pLDDT: mean 78.77, std 13.44, range [45.09, 96.81]